Protein AF-A0A7Y3MKT0-F1 (afdb_monomer)

Structure (mmCIF, N/CA/C/O backbone):
data_AF-A0A7Y3MKT0-F1
#
_entry.id   AF-A0A7Y3MKT0-F1
#
loop_
_atom_site.group_PDB
_atom_site.id
_atom_site.type_symbol
_atom_site.label_atom_id
_atom_site.label_alt_id
_atom_site.label_comp_id
_atom_site.label_asym_id
_atom_site.label_entity_id
_atom_site.label_seq_id
_atom_site.pdbx_PDB_ins_code
_atom_site.Cartn_x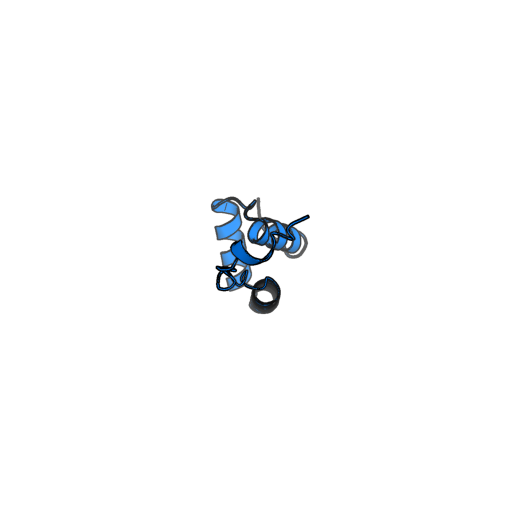
_atom_site.Cartn_y
_atom_site.Cartn_z
_atom_site.occupancy
_atom_site.B_iso_or_equiv
_atom_site.auth_seq_id
_atom_site.auth_comp_id
_atom_site.auth_asym_id
_atom_site.auth_atom_id
_atom_site.pdbx_PDB_model_num
ATOM 1 N N . MET A 1 1 ? 2.353 -0.951 18.270 1.00 59.34 1 MET A N 1
ATOM 2 C CA . MET A 1 1 ? 1.600 0.277 17.908 1.00 59.34 1 MET A CA 1
ATOM 3 C C . MET A 1 1 ? 0.331 -0.152 17.187 1.00 59.34 1 MET A C 1
ATOM 5 O O . MET A 1 1 ? 0.268 -1.314 16.841 1.00 59.34 1 MET A O 1
ATOM 9 N N . LYS A 1 2 ? -0.704 0.680 17.027 1.00 71.31 2 LYS A N 1
ATOM 10 C CA . LYS A 1 2 ? -1.894 0.297 16.241 1.00 71.31 2 LYS A CA 1
ATOM 11 C C . LYS A 1 2 ? -1.917 1.096 14.946 1.00 71.31 2 LYS A C 1
ATOM 13 O O . LYS A 1 2 ? -1.727 2.310 14.991 1.00 71.31 2 LYS A O 1
ATOM 18 N N . ILE A 1 3 ? -2.153 0.419 13.829 1.00 81.50 3 ILE A N 1
ATOM 19 C CA . ILE A 1 3 ? -2.457 1.078 12.562 1.00 81.50 3 ILE A CA 1
ATOM 20 C C . ILE A 1 3 ? -3.859 1.707 12.641 1.00 81.50 3 ILE A C 1
ATOM 22 O O . ILE A 1 3 ? -4.770 1.172 13.276 1.00 81.50 3 ILE A O 1
ATOM 26 N N . ASN A 1 4 ? -4.017 2.893 12.069 1.00 83.38 4 ASN A N 1
ATOM 27 C CA . ASN A 1 4 ? -5.240 3.680 12.058 1.00 83.38 4 ASN A CA 1
ATOM 28 C C . ASN A 1 4 ? -5.317 4.517 10.778 1.00 83.38 4 ASN A C 1
ATOM 30 O O . ASN A 1 4 ? -4.313 4.779 10.125 1.00 83.38 4 ASN A O 1
ATOM 34 N N . LYS A 1 5 ? -6.506 5.045 10.476 1.00 81.62 5 LYS A N 1
ATOM 35 C CA . LYS A 1 5 ? -6.793 5.854 9.276 1.00 81.62 5 LYS A CA 1
ATOM 36 C C . LYS A 1 5 ? -5.948 7.127 9.076 1.00 81.62 5 LYS A C 1
ATOM 38 O O . LYS A 1 5 ? -6.129 7.798 8.078 1.00 81.62 5 LYS A O 1
ATOM 43 N N . HIS A 1 6 ? -5.053 7.473 10.001 1.00 82.12 6 HIS A N 1
ATOM 44 C CA . HIS A 1 6 ? -4.118 8.594 9.837 1.00 82.12 6 HIS A CA 1
ATOM 45 C C . HIS A 1 6 ? -2.664 8.150 9.660 1.00 82.12 6 HIS A C 1
ATOM 47 O O . HIS A 1 6 ? -1.846 8.960 9.246 1.00 82.12 6 HIS A O 1
ATOM 53 N N . ASN A 1 7 ? -2.318 6.910 10.028 1.00 85.12 7 ASN A N 1
ATOM 54 C CA . ASN A 1 7 ? -0.958 6.397 9.866 1.00 85.12 7 ASN A CA 1
ATOM 55 C C . ASN A 1 7 ? -0.862 5.321 8.783 1.00 85.12 7 ASN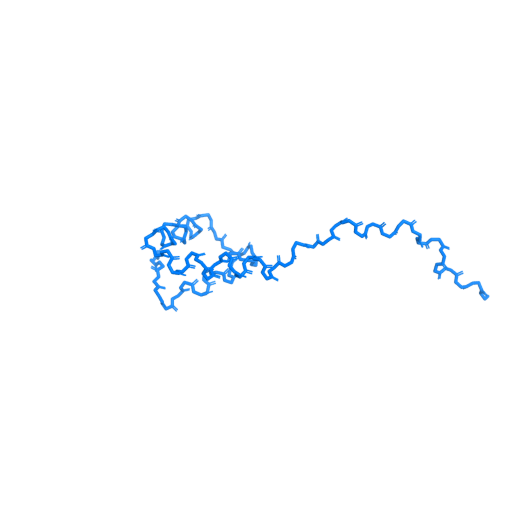 A C 1
ATOM 57 O O . ASN A 1 7 ? 0.233 5.117 8.284 1.00 85.12 7 ASN A O 1
ATOM 61 N N . TYR A 1 8 ? -1.968 4.684 8.386 1.00 85.62 8 TYR A N 1
ATOM 62 C CA . TYR A 1 8 ? -1.955 3.570 7.439 1.00 85.62 8 TYR A CA 1
ATOM 63 C C . TYR A 1 8 ? -1.272 3.915 6.107 1.00 85.62 8 TYR A C 1
ATOM 65 O O . TYR A 1 8 ? -0.586 3.063 5.563 1.00 85.62 8 TYR A O 1
ATOM 73 N N . GLU A 1 9 ? -1.370 5.165 5.638 1.00 85.25 9 GLU A N 1
ATOM 74 C CA . GLU A 1 9 ? -0.644 5.653 4.456 1.00 85.25 9 GLU A CA 1
ATOM 75 C C . GLU A 1 9 ? 0.877 5.518 4.617 1.00 85.25 9 GLU A C 1
ATOM 77 O O . GLU A 1 9 ? 1.557 5.082 3.696 1.00 85.25 9 GLU A O 1
ATOM 82 N N . ALA A 1 10 ? 1.423 5.824 5.799 1.00 86.06 10 ALA A N 1
ATOM 83 C CA . ALA A 1 10 ? 2.844 5.620 6.077 1.00 86.06 10 ALA A CA 1
ATOM 84 C C . ALA A 1 10 ? 3.199 4.126 6.062 1.00 86.06 10 ALA A C 1
ATOM 86 O O . ALA A 1 10 ? 4.177 3.744 5.433 1.00 86.06 10 ALA A O 1
ATOM 87 N N . PHE A 1 11 ? 2.353 3.273 6.656 1.00 86.19 11 PHE A N 1
ATOM 88 C CA . PHE A 1 11 ? 2.538 1.816 6.617 1.00 86.19 11 PHE A CA 1
ATOM 89 C C . PHE A 1 11 ? 2.475 1.263 5.186 1.00 86.19 11 PHE A C 1
ATOM 91 O O . PHE A 1 11 ? 3.220 0.341 4.872 1.00 86.19 11 PHE A O 1
ATOM 98 N N . PHE A 1 12 ? 1.621 1.814 4.316 1.00 85.19 12 PHE A N 1
ATOM 99 C CA . PHE A 1 12 ? 1.574 1.449 2.897 1.00 85.19 12 PHE A CA 1
ATOM 100 C C . PHE A 1 12 ? 2.910 1.776 2.230 1.00 85.19 12 PHE A C 1
ATOM 102 O O . PHE A 1 12 ? 3.504 0.904 1.605 1.00 85.19 12 PHE A O 1
ATOM 109 N N . ILE A 1 13 ? 3.401 3.009 2.393 1.00 81.75 13 ILE A N 1
ATOM 110 C CA . ILE A 1 13 ? 4.679 3.445 1.817 1.00 81.75 13 ILE A CA 1
ATOM 111 C C . ILE A 1 13 ? 5.830 2.567 2.325 1.00 81.75 13 ILE A C 1
ATOM 113 O O . ILE A 1 13 ? 6.580 2.041 1.509 1.00 81.75 13 ILE A O 1
ATOM 117 N N . ASP A 1 14 ? 5.939 2.349 3.638 1.00 86.19 14 ASP A N 1
ATOM 118 C CA . ASP A 1 14 ? 6.960 1.476 4.234 1.00 86.19 14 ASP A CA 1
ATOM 119 C C . ASP A 1 14 ? 6.839 0.021 3.746 1.00 86.19 14 ASP A C 1
ATOM 121 O O . ASP A 1 14 ? 7.854 -0.647 3.544 1.00 86.19 14 ASP A O 1
ATOM 125 N N . PHE A 1 15 ? 5.622 -0.488 3.516 1.00 85.19 15 PHE A N 1
ATOM 126 C CA . PHE A 1 15 ? 5.411 -1.823 2.946 1.00 85.19 15 PHE A CA 1
ATOM 127 C C . PHE A 1 15 ? 5.932 -1.909 1.506 1.00 85.19 15 PHE A C 1
ATOM 129 O O . PHE A 1 15 ? 6.690 -2.825 1.183 1.00 85.19 15 PHE A O 1
ATOM 136 N N . PHE A 1 16 ? 5.587 -0.935 0.656 1.00 79.25 16 PHE A N 1
ATOM 137 C CA . PHE A 1 16 ? 6.072 -0.864 -0.728 1.00 79.25 16 PHE A CA 1
ATOM 138 C C . PHE A 1 16 ? 7.589 -0.657 -0.808 1.00 79.25 16 PHE A C 1
ATOM 140 O O . PHE A 1 16 ? 8.247 -1.231 -1.676 1.00 79.25 16 PHE A O 1
ATOM 147 N N . ASP A 1 17 ? 8.160 0.100 0.128 1.00 80.38 17 ASP A N 1
ATOM 148 C CA . ASP A 1 17 ? 9.604 0.325 0.251 1.00 80.38 17 ASP A CA 1
ATOM 149 C C . ASP A 1 17 ? 10.343 -0.872 0.890 1.00 80.38 17 ASP A C 1
ATOM 151 O O . ASP A 1 17 ? 11.569 -0.877 0.985 1.00 80.38 17 ASP A O 1
ATOM 155 N N . LYS A 1 18 ? 9.612 -1.923 1.307 1.00 76.00 18 LYS A N 1
ATOM 156 C CA . LYS A 1 18 ? 10.122 -3.083 2.067 1.00 76.00 18 LYS A CA 1
ATOM 157 C C . LYS A 1 18 ? 10.835 -2.703 3.372 1.00 76.00 18 LYS A C 1
ATOM 159 O O . LYS A 1 18 ? 11.696 -3.444 3.846 1.00 76.00 18 LYS A O 1
ATOM 164 N N . ASN A 1 19 ? 10.462 -1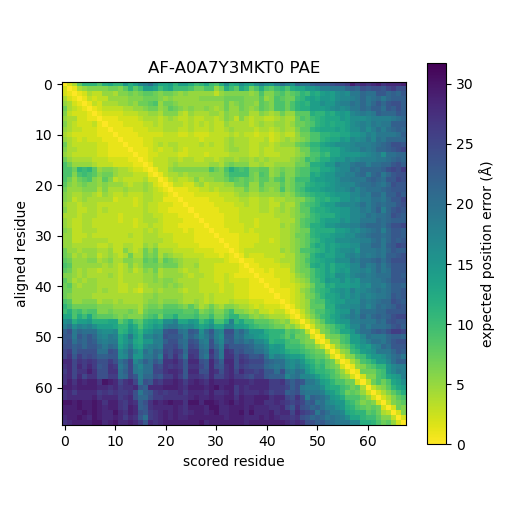.570 3.955 1.00 81.62 19 ASN A N 1
ATOM 165 C CA . ASN A 1 19 ? 10.936 -1.089 5.251 1.00 81.62 19 ASN A CA 1
ATOM 166 C C . ASN A 1 19 ? 10.006 -1.474 6.413 1.00 81.62 19 ASN A C 1
ATOM 168 O O . ASN A 1 19 ? 10.336 -1.242 7.576 1.00 81.62 19 ASN A O 1
ATOM 172 N N . LEU A 1 20 ? 8.860 -2.095 6.121 1.00 84.12 20 LEU A N 1
ATOM 173 C CA . LEU A 1 20 ? 7.915 -2.524 7.143 1.00 84.12 20 LEU A CA 1
ATOM 174 C C . LEU A 1 20 ? 8.337 -3.841 7.815 1.00 84.12 20 LEU A C 1
ATOM 176 O O . LEU A 1 20 ? 8.671 -4.825 7.154 1.00 84.12 20 LEU A O 1
ATOM 180 N N . ASN A 1 21 ? 8.262 -3.879 9.147 1.00 86.06 21 ASN A N 1
ATOM 181 C CA . ASN A 1 21 ? 8.504 -5.092 9.928 1.00 86.06 21 ASN A CA 1
ATOM 182 C C . ASN A 1 21 ? 7.362 -6.110 9.766 1.00 86.06 21 ASN A C 1
ATOM 184 O O . ASN A 1 21 ? 6.228 -5.758 9.431 1.00 86.06 21 ASN A O 1
ATOM 188 N N . GLU A 1 22 ? 7.629 -7.380 10.081 1.00 83.88 22 GLU A N 1
ATOM 189 C CA . GLU A 1 22 ? 6.633 -8.461 9.993 1.00 83.88 22 GLU A CA 1
ATOM 190 C C . GLU A 1 22 ? 5.407 -8.214 10.893 1.00 83.88 22 GLU A C 1
ATOM 192 O O . GLU A 1 22 ? 4.272 -8.460 10.483 1.00 83.88 22 GLU A O 1
ATOM 197 N N . GLU A 1 23 ? 5.612 -7.670 12.098 1.00 86.25 23 GLU A N 1
ATOM 198 C CA . GLU A 1 23 ? 4.520 -7.340 13.028 1.00 86.25 23 GLU A CA 1
ATOM 199 C C . GLU A 1 23 ? 3.609 -6.230 12.484 1.00 86.25 23 GLU A C 1
ATOM 201 O O . GLU A 1 23 ? 2.380 -6.326 12.545 1.00 86.25 23 GLU A O 1
ATOM 206 N N . ASP A 1 24 ? 4.210 -5.185 11.920 1.00 85.12 24 ASP A N 1
ATOM 207 C CA . ASP A 1 24 ? 3.493 -4.049 11.343 1.00 85.12 24 ASP A CA 1
ATOM 208 C C . ASP A 1 24 ? 2.772 -4.443 10.049 1.00 85.12 24 ASP A C 1
ATOM 210 O O . ASP A 1 24 ? 1.639 -4.024 9.815 1.00 85.12 24 ASP A O 1
ATOM 214 N N . THR A 1 25 ? 3.376 -5.338 9.267 1.00 85.31 25 THR A N 1
ATOM 215 C CA . THR A 1 25 ? 2.765 -5.946 8.082 1.00 85.31 25 THR A CA 1
ATOM 216 C C . THR A 1 25 ? 1.512 -6.740 8.453 1.00 85.31 25 THR A C 1
ATOM 218 O O . THR A 1 25 ? 0.458 -6.557 7.848 1.00 85.31 25 THR A O 1
ATOM 221 N N . ALA A 1 26 ? 1.572 -7.580 9.490 1.00 87.44 26 ALA A N 1
ATOM 222 C CA . ALA A 1 26 ? 0.409 -8.343 9.945 1.00 87.44 26 ALA A CA 1
ATOM 223 C C . ALA A 1 26 ? -0.741 -7.436 1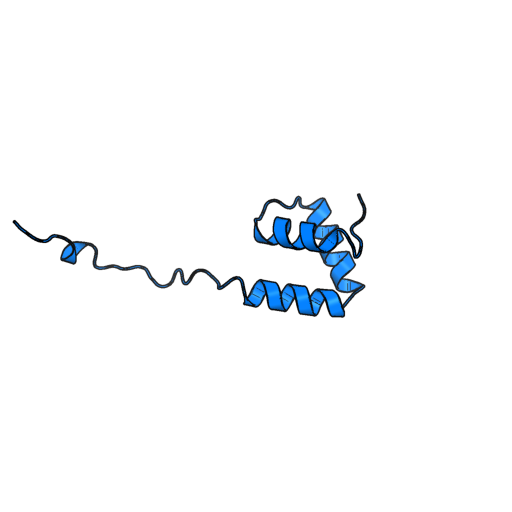0.427 1.00 87.44 26 ALA A C 1
ATOM 225 O O . ALA A 1 26 ? -1.918 -7.719 10.174 1.00 87.44 26 ALA A O 1
ATOM 226 N N . MET A 1 27 ? -0.409 -6.324 11.092 1.00 86.81 27 MET A N 1
ATOM 227 C CA . MET A 1 27 ? -1.397 -5.322 11.495 1.00 86.81 27 MET A CA 1
ATOM 228 C C . MET A 1 27 ? -2.005 -4.594 10.301 1.00 86.81 27 MET A C 1
ATOM 230 O O . MET A 1 27 ? -3.219 -4.404 10.271 1.00 86.81 27 MET A O 1
ATOM 234 N N . LEU A 1 28 ? -1.186 -4.229 9.314 1.00 86.06 28 LEU A N 1
ATOM 235 C CA . LEU A 1 28 ? -1.634 -3.638 8.060 1.00 86.06 28 LEU A CA 1
ATOM 236 C C . LEU A 1 28 ? -2.643 -4.552 7.353 1.00 86.06 28 LEU A C 1
ATOM 238 O O . LEU A 1 28 ? -3.758 -4.119 7.078 1.00 86.06 28 LEU A O 1
ATOM 242 N N . PHE A 1 29 ? -2.309 -5.829 7.150 1.00 85.50 29 PHE A N 1
ATOM 243 C CA . PHE A 1 29 ? -3.218 -6.793 6.520 1.00 85.50 29 PHE A CA 1
ATOM 244 C C . PHE A 1 29 ? -4.519 -6.985 7.301 1.00 85.50 29 PHE A C 1
ATOM 246 O O . PHE A 1 29 ? -5.587 -7.016 6.695 1.00 85.50 29 PHE A O 1
ATOM 253 N N . SER A 1 30 ? -4.453 -7.058 8.634 1.00 87.88 30 SER A N 1
ATOM 254 C CA . SER A 1 30 ? -5.665 -7.138 9.464 1.00 87.88 30 SER A CA 1
ATOM 255 C C . SER A 1 30 ? -6.546 -5.898 9.292 1.00 87.88 30 SER A C 1
ATOM 257 O O . SER A 1 30 ? -7.764 -6.003 9.201 1.00 87.88 30 SER A O 1
ATOM 259 N N . PHE A 1 31 ? -5.937 -4.716 9.189 1.00 87.94 31 PHE A N 1
ATOM 260 C CA . PHE A 1 31 ? -6.661 -3.462 9.002 1.00 87.94 31 PHE A CA 1
ATOM 261 C C . PHE A 1 31 ? -7.304 -3.345 7.616 1.00 87.94 31 PHE A C 1
ATOM 263 O O . PHE A 1 31 ? -8.415 -2.827 7.503 1.00 87.94 31 PHE A O 1
ATOM 270 N N . LEU A 1 32 ? -6.629 -3.848 6.579 1.00 86.81 32 LEU A N 1
ATOM 271 C CA . LEU A 1 32 ? -7.172 -3.961 5.224 1.00 86.81 32 LEU A CA 1
ATOM 272 C C . LEU A 1 32 ? -8.346 -4.946 5.155 1.00 86.81 32 LEU A C 1
ATOM 274 O O . LEU A 1 32 ? -9.296 -4.705 4.414 1.00 86.81 32 LEU A O 1
ATOM 278 N N . ASP A 1 33 ? -8.306 -6.035 5.927 1.00 86.19 33 ASP A N 1
ATOM 279 C CA . ASP A 1 33 ? -9.406 -7.004 5.993 1.00 86.19 33 ASP A CA 1
ATOM 280 C C . 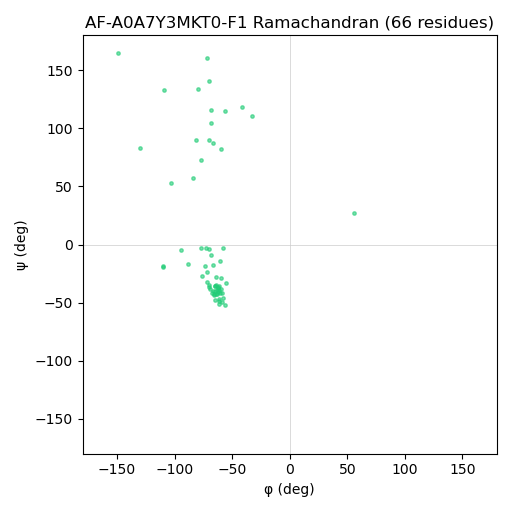ASP A 1 33 ? -10.663 -6.390 6.631 1.00 86.19 33 ASP A C 1
ATOM 282 O O . ASP A 1 33 ? -11.771 -6.556 6.122 1.00 86.19 33 ASP A O 1
ATOM 286 N N . GLU A 1 34 ? -10.484 -5.580 7.681 1.00 87.50 34 GLU A N 1
ATOM 287 C CA . GLU A 1 34 ? -11.580 -4.832 8.308 1.00 87.50 34 GLU A CA 1
ATOM 288 C C . GLU A 1 34 ? -12.071 -3.632 7.470 1.00 87.50 34 GLU A C 1
ATOM 290 O O . GLU A 1 34 ? -13.180 -3.143 7.692 1.00 87.50 34 GLU A O 1
ATOM 295 N N . ASN A 1 35 ? -11.276 -3.142 6.510 1.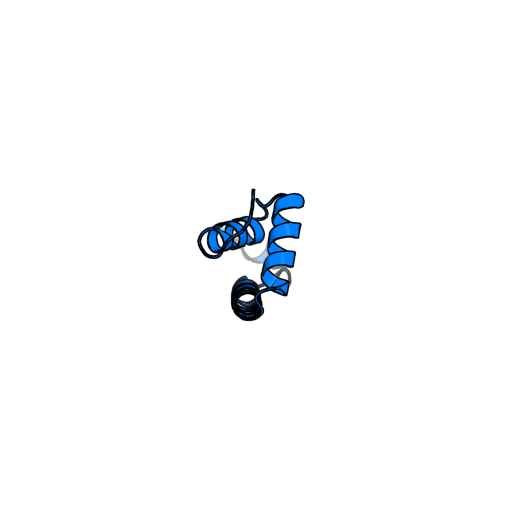00 86.38 35 ASN A N 1
ATOM 296 C CA . ASN A 1 35 ? -11.583 -1.958 5.696 1.00 86.38 35 ASN A CA 1
ATOM 297 C C . ASN A 1 35 ? -11.396 -2.250 4.195 1.00 86.38 35 ASN A C 1
ATOM 299 O O . ASN A 1 35 ? -10.365 -1.883 3.620 1.00 86.38 35 ASN A O 1
ATOM 303 N N . PRO A 1 36 ? -12.399 -2.845 3.522 1.00 84.25 36 PRO A N 1
ATOM 304 C CA . PRO A 1 36 ? -12.309 -3.180 2.101 1.00 84.25 36 PRO A CA 1
ATOM 305 C C . PRO A 1 36 ? -12.074 -1.964 1.188 1.00 84.25 36 PRO A C 1
ATOM 307 O O . PRO A 1 36 ? -11.419 -2.115 0.160 1.00 84.25 36 PRO A O 1
ATOM 310 N N . ASP A 1 37 ? -12.530 -0.763 1.564 1.00 85.81 37 ASP A N 1
ATOM 311 C CA . ASP A 1 37 ? -12.209 0.487 0.854 1.00 85.81 37 ASP A CA 1
ATOM 312 C C . ASP A 1 37 ? -10.693 0.730 0.775 1.00 85.81 37 ASP A C 1
ATOM 314 O O . ASP A 1 37 ? -10.154 1.014 -0.292 1.00 85.81 37 ASP A O 1
ATOM 318 N N . LEU A 1 38 ? -9.990 0.543 1.896 1.00 84.31 38 LEU A N 1
ATOM 319 C CA . LEU A 1 38 ? -8.538 0.717 1.959 1.00 84.31 38 LEU A CA 1
ATOM 320 C C . LEU A 1 38 ? -7.805 -0.402 1.229 1.00 84.31 38 LEU A C 1
ATOM 322 O O . LEU A 1 38 ? -6.752 -0.165 0.651 1.00 84.31 38 LEU A O 1
ATOM 326 N N . LYS A 1 39 ? -8.366 -1.615 1.233 1.00 84.69 39 LYS A N 1
ATOM 327 C CA . LYS A 1 39 ? -7.835 -2.740 0.460 1.00 84.69 39 LYS A CA 1
ATOM 328 C C . 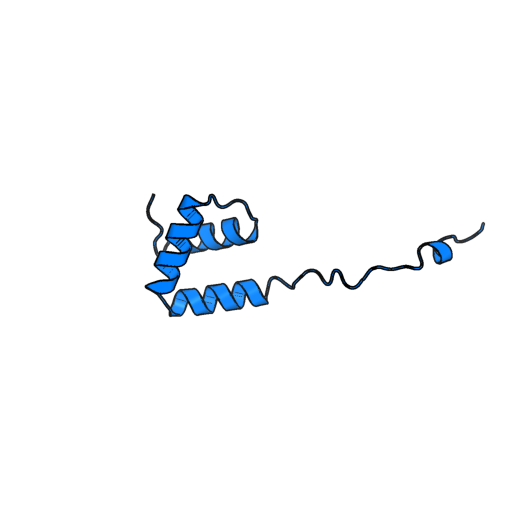LYS A 1 39 ? -7.870 -2.458 -1.037 1.00 84.69 39 LYS A C 1
ATOM 330 O O . LYS A 1 39 ? -6.895 -2.752 -1.713 1.00 84.69 39 LYS A O 1
ATOM 335 N N . ALA A 1 40 ? -8.945 -1.853 -1.540 1.00 84.88 40 ALA A N 1
ATOM 336 C CA . ALA A 1 40 ? -9.024 -1.443 -2.939 1.00 84.88 40 ALA A CA 1
ATOM 337 C C . ALA A 1 40 ? -8.003 -0.340 -3.278 1.00 84.88 40 ALA A C 1
ATOM 339 O O . ALA A 1 40 ? -7.379 -0.400 -4.334 1.00 84.88 40 ALA A O 1
ATOM 340 N N . GLU A 1 41 ? -7.793 0.634 -2.385 1.00 83.69 41 GLU A N 1
ATOM 341 C CA . GLU A 1 41 ? -6.728 1.640 -2.540 1.00 83.69 41 GLU A CA 1
ATOM 342 C C . GLU A 1 41 ? -5.328 1.017 -2.522 1.00 83.69 41 GLU A C 1
ATOM 344 O O . GLU A 1 41 ? -4.494 1.378 -3.348 1.00 83.69 41 GLU A O 1
ATOM 349 N N . PHE A 1 42 ? -5.081 0.067 -1.619 1.00 83.56 4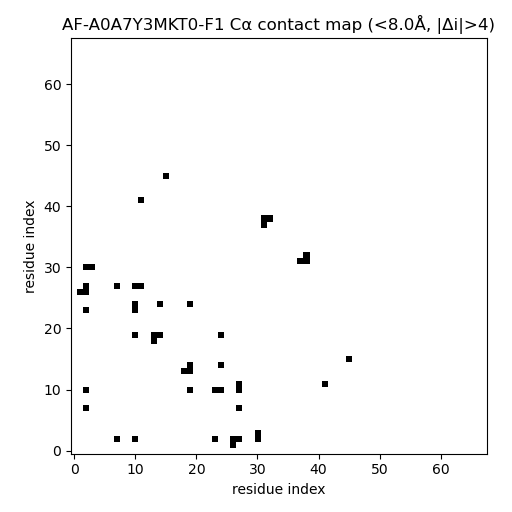2 PHE A N 1
ATOM 350 C CA . PHE A 1 42 ? -3.813 -0.653 -1.509 1.00 83.56 42 PHE A CA 1
ATOM 351 C C . PHE A 1 42 ? -3.496 -1.446 -2.780 1.00 83.56 42 PHE A C 1
ATOM 353 O O . PHE A 1 42 ? -2.405 -1.319 -3.325 1.00 83.56 42 PHE A O 1
ATOM 360 N N . ASP A 1 43 ? -4.466 -2.212 -3.281 1.00 80.31 43 ASP A N 1
ATOM 361 C CA . ASP A 1 43 ? -4.349 -3.015 -4.504 1.00 80.31 43 ASP A CA 1
ATOM 362 C C . ASP A 1 43 ? -4.131 -2.119 -5.738 1.00 80.31 43 ASP A C 1
ATOM 364 O O . ASP A 1 43 ? -3.280 -2.390 -6.582 1.00 80.31 43 ASP A O 1
ATOM 368 N N . ALA A 1 44 ? -4.815 -0.969 -5.797 1.00 81.19 44 ALA A N 1
ATOM 369 C CA . ALA A 1 44 ? -4.584 0.035 -6.835 1.00 81.19 44 ALA A CA 1
ATOM 370 C C . ALA A 1 44 ? -3.177 0.661 -6.757 1.00 81.19 44 ALA A C 1
ATOM 372 O O . ALA A 1 44 ? -2.577 0.961 -7.791 1.00 81.19 44 ALA A O 1
ATOM 373 N N . PHE A 1 45 ? -2.641 0.850 -5.548 1.00 74.44 45 PHE A N 1
ATOM 374 C CA . PHE A 1 45 ? -1.266 1.304 -5.324 1.00 74.44 45 PHE A CA 1
ATOM 375 C C . PHE A 1 45 ? -0.232 0.234 -5.717 1.00 74.44 45 PHE A C 1
ATOM 377 O O . PHE A 1 45 ? 0.793 0.560 -6.321 1.00 74.44 45 PHE A O 1
ATOM 384 N N . GLU A 1 46 ? -0.520 -1.041 -5.439 1.00 69.75 46 GLU A N 1
ATOM 385 C CA . GLU A 1 46 ? 0.297 -2.186 -5.856 1.00 69.75 46 GLU A CA 1
ATOM 386 C C . GLU A 1 46 ? 0.325 -2.316 -7.383 1.00 69.75 46 GLU A C 1
ATOM 388 O O . GLU A 1 46 ? 1.385 -2.436 -7.987 1.00 69.75 46 GLU A O 1
ATOM 393 N N . MET A 1 47 ? -0.820 -2.144 -8.043 1.00 63.44 47 MET A N 1
ATOM 394 C CA . MET A 1 47 ? -0.899 -2.140 -9.505 1.00 63.44 47 MET A CA 1
ATOM 395 C C . MET A 1 47 ? -0.126 -0.969 -10.147 1.00 63.44 47 MET A C 1
ATOM 397 O O . MET A 1 47 ? 0.347 -1.078 -11.280 1.00 63.44 47 MET A O 1
ATOM 401 N N . LEU A 1 48 ? 0.022 0.154 -9.435 1.00 59.38 48 LEU A N 1
ATOM 402 C CA . LEU A 1 48 ? 0.847 1.297 -9.849 1.00 59.38 48 LEU A CA 1
ATOM 403 C C . LEU A 1 48 ? 2.346 1.050 -9.660 1.00 59.38 48 LEU A C 1
ATOM 405 O O . LEU A 1 48 ? 3.157 1.617 -10.401 1.00 59.38 48 LEU A O 1
ATOM 409 N N . THR A 1 49 ? 2.724 0.198 -8.706 1.00 54.28 49 THR A N 1
ATOM 410 C CA . THR A 1 49 ? 4.090 -0.312 -8.587 1.00 54.28 49 THR A CA 1
ATOM 411 C C . THR A 1 49 ? 4.288 -1.383 -9.650 1.00 54.28 49 THR A C 1
ATOM 413 O O . THR A 1 49 ? 4.329 -2.575 -9.375 1.00 54.28 49 THR A O 1
ATOM 416 N N . LEU A 1 50 ? 4.396 -0.902 -10.896 1.00 50.16 50 LEU A N 1
ATOM 417 C CA . LEU A 1 50 ? 4.839 -1.639 -12.072 1.00 50.16 50 LEU A CA 1
ATOM 418 C C . LEU A 1 50 ? 5.874 -2.667 -11.640 1.00 50.16 50 LEU A C 1
ATOM 420 O O . LEU A 1 50 ? 6.988 -2.300 -11.248 1.00 50.16 50 LEU A O 1
ATOM 424 N N . GLU A 1 51 ? 5.481 -3.938 -11.708 1.00 51.66 51 GLU A N 1
ATOM 425 C CA . GLU A 1 51 ? 6.408 -5.052 -11.660 1.00 51.66 51 GLU A CA 1
ATOM 426 C C . GLU A 1 51 ? 7.593 -4.638 -12.534 1.00 51.66 51 GLU A C 1
ATOM 428 O O . GLU A 1 51 ? 7.379 -4.309 -13.710 1.00 51.66 51 GLU A O 1
ATOM 433 N N . PRO A 1 52 ? 8.822 -4.527 -11.991 1.00 49.78 52 PRO A N 1
ATOM 434 C CA . PRO A 1 52 ? 9.951 -4.228 -12.841 1.00 49.78 52 PRO A CA 1
ATOM 435 C C . PRO A 1 52 ? 9.938 -5.326 -13.893 1.00 49.78 52 PRO A C 1
ATOM 437 O O . PRO A 1 52 ? 10.065 -6.502 -13.544 1.00 49.78 52 PRO A O 1
ATOM 440 N N . GLU A 1 53 ? 9.708 -4.948 -15.152 1.00 46.00 53 GLU A N 1
ATOM 441 C CA . GLU A 1 53 ? 9.805 -5.833 -16.304 1.00 46.00 53 GLU A CA 1
ATOM 442 C C . GLU A 1 53 ? 11.246 -6.363 -16.334 1.00 46.00 53 GLU A C 1
ATOM 444 O O . GLU A 1 53 ? 12.145 -5.860 -17.006 1.00 46.00 53 GLU A O 1
ATOM 449 N N . THR A 1 54 ? 11.493 -7.398 -15.534 1.00 52.06 54 THR A N 1
ATOM 450 C CA . THR A 1 54 ? 12.745 -8.150 -15.458 1.00 52.06 54 THR A CA 1
ATOM 451 C C . THR A 1 54 ? 12.946 -8.978 -16.734 1.00 52.06 54 THR A C 1
ATOM 453 O O . THR A 1 54 ? 14.006 -9.568 -16.940 1.00 52.06 54 THR A O 1
ATOM 456 N N . SER A 1 55 ? 11.962 -8.944 -17.639 1.00 50.47 55 SER A N 1
ATOM 457 C CA . SER A 1 55 ? 11.986 -9.412 -19.024 1.00 50.47 55 SER A CA 1
ATOM 458 C C . SER A 1 55 ? 12.912 -8.602 -19.940 1.00 50.47 55 SER A C 1
ATOM 460 O O . SER A 1 55 ? 13.314 -9.125 -20.979 1.00 50.47 55 SER A O 1
ATOM 462 N N . LEU A 1 56 ? 13.334 -7.381 -19.584 1.00 50.62 56 LEU A N 1
ATOM 463 C CA . LEU A 1 56 ? 14.314 -6.629 -20.381 1.00 50.62 56 LEU A CA 1
ATOM 464 C C . LEU A 1 56 ? 15.757 -7.028 -20.037 1.00 50.62 56 LEU A C 1
ATOM 466 O O . LEU A 1 56 ? 16.614 -6.201 -19.720 1.00 50.62 56 LEU A O 1
ATOM 470 N N . THR A 1 57 ? 16.074 -8.317 -20.166 1.00 50.97 57 THR A N 1
ATOM 471 C CA . THR A 1 57 ? 17.469 -8.738 -20.339 1.00 50.97 57 THR A CA 1
ATOM 472 C C . THR A 1 57 ? 17.929 -8.306 -21.730 1.00 50.97 57 THR A C 1
ATOM 474 O O . THR A 1 57 ? 17.794 -9.024 -22.721 1.00 50.97 57 THR A O 1
ATOM 477 N N . TYR A 1 58 ? 18.481 -7.093 -21.815 1.00 51.22 58 TYR A N 1
ATOM 478 C CA . TYR A 1 58 ? 19.131 -6.587 -23.021 1.00 51.22 58 TYR A CA 1
ATOM 479 C C . TYR A 1 58 ? 20.402 -7.412 -23.294 1.00 51.22 58 TYR A C 1
ATOM 481 O O . TYR A 1 58 ? 21.498 -7.090 -22.837 1.00 51.22 58 TYR A O 1
ATOM 489 N N . ASN A 1 59 ? 20.246 -8.521 -24.022 1.00 55.59 59 ASN A N 1
ATOM 490 C CA . ASN A 1 59 ? 21.316 -9.473 -24.342 1.00 55.59 59 ASN A CA 1
ATOM 491 C C . ASN A 1 59 ? 22.388 -8.904 -25.300 1.00 55.59 59 ASN A C 1
ATOM 493 O O . ASN A 1 59 ? 23.445 -9.504 -25.465 1.00 55.59 59 ASN A O 1
ATOM 497 N N . ASN A 1 60 ? 22.174 -7.723 -25.892 1.00 53.47 60 ASN A N 1
ATOM 498 C CA . ASN A 1 60 ? 23.076 -7.121 -26.880 1.00 53.47 60 ASN A CA 1
ATOM 499 C C . ASN A 1 60 ? 23.952 -5.989 -26.310 1.00 53.47 60 ASN A C 1
ATOM 501 O O . ASN A 1 60 ? 24.052 -4.907 -26.882 1.00 53.47 60 ASN A O 1
ATOM 505 N N . LYS A 1 61 ? 24.680 -6.249 -25.213 1.00 58.12 61 LYS A N 1
ATOM 506 C CA . LYS A 1 61 ? 25.789 -5.369 -24.767 1.00 58.12 61 LYS A CA 1
ATOM 507 C C . LYS A 1 61 ? 26.926 -5.247 -25.799 1.00 58.12 61 LYS A C 1
ATOM 509 O O . LYS A 1 61 ? 27.776 -4.371 -25.658 1.00 58.12 61 LYS A O 1
ATOM 514 N N . ALA A 1 62 ? 26.967 -6.123 -26.805 1.00 59.09 62 ALA A N 1
ATOM 515 C CA . ALA A 1 62 ? 28.019 -6.157 -27.818 1.00 59.09 62 ALA A CA 1
ATOM 516 C C . ALA A 1 62 ? 27.956 -4.991 -28.826 1.00 59.09 62 ALA A C 1
ATOM 518 O O . ALA A 1 62 ? 28.995 -4.636 -29.375 1.00 59.09 62 ALA A O 1
ATOM 519 N N . ASP A 1 63 ? 26.789 -4.366 -29.025 1.00 56.41 63 ASP A N 1
ATOM 520 C CA . ASP A 1 63 ? 26.591 -3.332 -30.058 1.00 56.41 63 ASP A CA 1
ATOM 521 C C . ASP A 1 63 ? 26.913 -1.902 -29.571 1.00 56.41 63 ASP A C 1
ATOM 523 O O . ASP A 1 63 ? 27.181 -1.004 -30.362 1.00 56.41 63 ASP A O 1
ATOM 527 N N . LEU A 1 64 ? 26.995 -1.676 -28.250 1.00 60.75 64 LEU A N 1
ATOM 528 C CA . LEU A 1 64 ? 27.338 -0.358 -27.687 1.00 60.75 64 LEU A CA 1
ATOM 529 C C . LEU A 1 64 ? 28.818 0.037 -27.854 1.00 60.75 64 LEU A C 1
ATOM 531 O O . LEU A 1 64 ? 29.206 1.145 -27.474 1.00 60.75 64 LEU A O 1
ATOM 535 N N . LYS A 1 65 ? 29.673 -0.827 -28.415 1.00 58.84 65 LYS A N 1
ATOM 536 C CA . LYS A 1 65 ? 31.057 -0.450 -28.724 1.00 58.84 65 LYS A CA 1
ATOM 537 C C . LYS A 1 65 ? 31.106 0.316 -30.042 1.00 58.84 65 LYS A C 1
ATOM 539 O O . LYS A 1 65 ? 31.332 -0.257 -31.103 1.00 58.84 65 LYS A O 1
ATOM 544 N N . LYS A 1 66 ? 30.980 1.641 -29.961 1.00 57.94 66 LYS A N 1
ATOM 545 C CA . LYS A 1 66 ? 31.406 2.532 -31.043 1.00 57.94 66 LYS A CA 1
ATOM 546 C C . LYS A 1 66 ? 32.934 2.467 -31.128 1.00 57.94 66 LYS A C 1
ATOM 548 O O . LYS A 1 66 ? 33.626 2.985 -30.257 1.00 57.94 66 LYS A O 1
ATOM 553 N N . GLN A 1 67 ? 33.443 1.763 -32.135 1.00 56.28 67 GLN A N 1
ATOM 554 C CA . GLN A 1 67 ? 34.864 1.728 -32.458 1.00 56.28 67 GLN A CA 1
ATOM 555 C C . GLN A 1 67 ? 35.278 3.114 -32.975 1.00 56.28 67 GLN A C 1
ATOM 557 O O . GLN A 1 67 ? 34.779 3.561 -34.008 1.00 56.28 67 GLN A O 1
ATOM 562 N N . PHE A 1 68 ? 36.155 3.786 -32.234 1.00 49.41 68 PHE A N 1
ATOM 563 C CA . PHE A 1 68 ? 36.991 4.884 -32.713 1.00 49.41 68 PHE A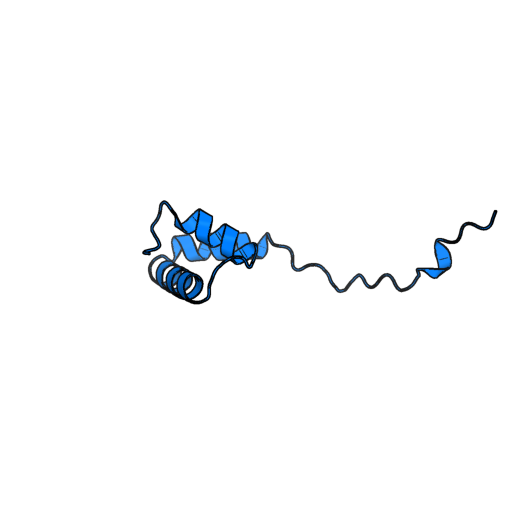 CA 1
ATOM 564 C C . PHE A 1 68 ? 38.443 4.525 -32.423 1.00 49.41 68 PHE A C 1
ATOM 566 O O . PHE A 1 68 ? 38.687 3.943 -31.340 1.00 49.41 68 PHE A O 1
#

Mean predicted aligned error: 11.65 Å

Secondary structure (DSSP, 8-state):
----TTTHHHHHHHHHTT---HHHHHHHHHHHHH-HHHHHHHHHHHHHS----TT-----TTTT----

pLDDT: mean 73.75, std 14.32, range [46.0, 87.94]

Radius of gyration: 19.05 Å; Cα contacts (8 Å, |Δi|>4): 24; chains: 1; bounding box: 49×18×51 Å

Solvent-accessible surface area (backbone atoms only — not comparable to full-atom values): 4369 Å² total; per-residue (Å²): 136,82,84,43,100,86,48,43,69,58,54,50,52,29,48,77,69,68,70,52,51,73,70,57,48,54,47,50,55,53,50,32,69,78,30,61,71,56,37,54,53,49,53,53,52,51,68,67,56,61,73,76,70,77,81,71,69,74,83,65,71,76,73,76,66,79,87,126

Nearest PDB structures (foldseek):
  6in7-assembly1_A  TM=8.076E-01  e=2.152E+00  Pseudomonas aeruginosa PAO1
  5wuq-assembly2_D  TM=7.061E-01  e=1.879E+00  Bacillus subtilis subsp. subtilis str. 168

Foldseek 3Di:
DADDPVCLVVLLVCVVVVNDDPVSVVRSVVVCVVPVVVVVVSVVVVVVVPPPCPVPPVVPPVPPDPDD

Sequence (68 aa):
MKINKHNYEAFFIDFFDKNLNEEDTAMLFSFLDENPDLKAEFDAFEMLTLEPETSLTYNNKADLKKQF